Protein AF-A0A927HUA4-F1 (afdb_monomer_lite)

InterPro domains:
  IPR003208 Diol/glycerol dehydratase/dehydratase reactivating factor [PF02288] (3-90)
  IPR010254 B12-dependent dehydratases, beta subunit [G3DSA:3.40.50.10150] (1-94)
  IPR010254 B12-dependent dehydrat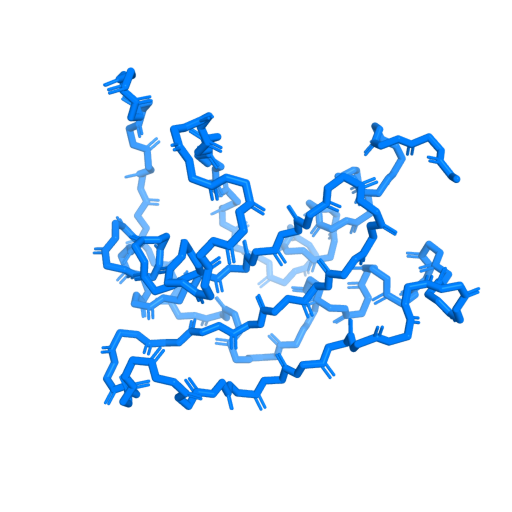ases, beta subunit [SSF52968] (2-89)

pLDDT: mean 74.44, std 15.05, range [30.53, 89.81]

Radius of gyration: 12.64 Å; chains: 1; bounding box: 28×30×28 Å

Organism: Klebsiella pneumoniae (NCBI:txid573)

Foldseek 3Di:
DPVVLLVVLLCVLQVVVPDDDDDEDDDPPLPDLQVQQVQLVLFQLQWGWDAHPLQWIFIDGNPDDRPDTPDTDRPRVPDDSVNSNVVSNDCSNPRTDDDGDYPDD

Structure (mmCIF, N/CA/C/O backbone):
data_AF-A0A927HUA4-F1
#
_entry.id   AF-A0A927HUA4-F1
#
loop_
_atom_site.group_PDB
_atom_site.id
_atom_site.type_symbol
_atom_site.label_atom_id
_atom_site.label_alt_id
_atom_site.label_comp_id
_atom_site.label_asym_id
_atom_site.label_entity_id
_atom_site.label_seq_id
_atom_site.pdbx_PDB_ins_code
_atom_site.Cartn_x
_atom_site.Cartn_y
_atom_site.Cartn_z
_atom_site.occupancy
_atom_site.B_iso_or_equiv
_atom_site.auth_seq_id
_atom_site.auth_comp_id
_atom_site.auth_asym_id
_atom_site.auth_atom_id
_atom_site.pdbx_PDB_model_num
ATOM 1 N N . MET A 1 1 ? 7.715 -4.968 -12.044 1.00 75.12 1 MET A N 1
ATOM 2 C CA . MET A 1 1 ? 6.305 -5.404 -11.925 1.00 75.12 1 MET A CA 1
ATOM 3 C C . MET A 1 1 ? 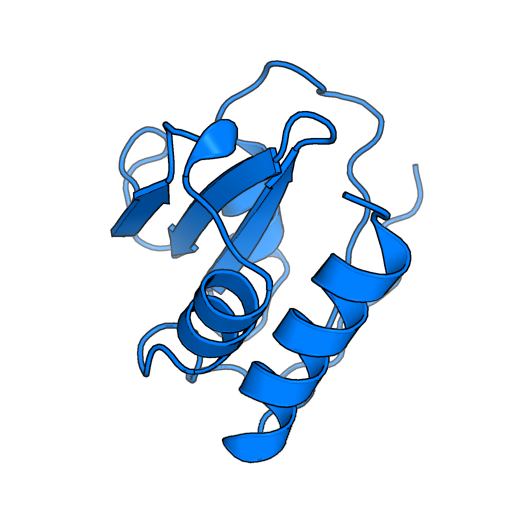5.399 -4.379 -12.594 1.00 75.12 1 MET A C 1
ATOM 5 O O . MET A 1 1 ? 5.723 -3.199 -12.511 1.00 75.12 1 MET A O 1
ATOM 9 N N . PRO A 1 2 ? 4.299 -4.780 -13.254 1.00 85.25 2 PRO A N 1
ATOM 10 C CA . PRO A 1 2 ? 3.348 -3.822 -13.815 1.00 85.25 2 PRO A CA 1
ATOM 11 C C . PRO A 1 2 ? 2.624 -3.061 -12.693 1.00 85.25 2 PRO A C 1
ATOM 13 O O . PRO A 1 2 ? 2.016 -3.675 -11.818 1.00 85.25 2 PRO A O 1
ATOM 16 N N . HIS A 1 3 ? 2.659 -1.723 -12.723 1.00 83.38 3 HIS A N 1
ATOM 17 C CA . HIS A 1 3 ? 2.071 -0.881 -11.667 1.00 83.38 3 HIS A CA 1
ATOM 18 C C . HIS A 1 3 ? 0.561 -1.106 -11.488 1.00 83.38 3 HIS A C 1
ATOM 20 O O . HIS A 1 3 ? 0.056 -1.035 -10.372 1.00 83.38 3 HIS A O 1
ATOM 26 N N . GLY A 1 4 ? -0.155 -1.435 -12.568 1.00 85.75 4 GLY A N 1
ATOM 27 C CA . GLY A 1 4 ? -1.586 -1.744 -12.501 1.00 85.75 4 GLY A CA 1
ATOM 28 C C . GLY A 1 4 ? -1.904 -2.974 -11.643 1.00 85.75 4 GLY A C 1
ATOM 29 O O . GLY A 1 4 ? -2.907 -2.973 -10.938 1.00 85.75 4 GLY A O 1
ATOM 30 N N . ALA A 1 5 ? -1.035 -3.993 -11.643 1.00 88.12 5 ALA A N 1
ATOM 31 C CA . ALA A 1 5 ? -1.223 -5.175 -10.800 1.00 88.12 5 ALA A CA 1
ATOM 32 C C . ALA A 1 5 ? -0.991 -4.851 -9.319 1.00 88.12 5 ALA A C 1
ATOM 34 O O . ALA A 1 5 ? -1.758 -5.291 -8.471 1.00 88.12 5 ALA A O 1
ATOM 35 N N . ILE A 1 6 ? 0.014 -4.021 -9.023 1.00 87.50 6 ILE A N 1
ATOM 36 C CA . ILE A 1 6 ? 0.312 -3.561 -7.659 1.00 87.50 6 ILE A CA 1
ATOM 37 C C . ILE A 1 6 ? -0.890 -2.817 -7.070 1.00 87.50 6 ILE A C 1
ATOM 39 O O . ILE A 1 6 ? -1.336 -3.129 -5.970 1.00 87.50 6 ILE A O 1
ATOM 43 N N . LEU A 1 7 ? -1.439 -1.856 -7.821 1.00 85.50 7 LEU A N 1
ATOM 44 C CA . LEU A 1 7 ? -2.608 -1.094 -7.382 1.00 85.50 7 LEU A CA 1
ATOM 45 C C . LEU A 1 7 ? -3.824 -1.998 -7.172 1.00 85.50 7 LEU A C 1
ATOM 47 O O . LEU A 1 7 ? -4.546 -1.815 -6.199 1.00 85.50 7 LEU A O 1
ATOM 51 N N . LYS A 1 8 ? -4.031 -2.985 -8.049 1.00 89.00 8 LYS A N 1
ATOM 52 C CA . LYS A 1 8 ? -5.146 -3.928 -7.937 1.00 89.00 8 LYS A CA 1
ATOM 53 C C . LYS A 1 8 ? -5.064 -4.776 -6.665 1.00 89.00 8 LYS A C 1
ATOM 55 O O . LYS A 1 8 ? -6.070 -4.899 -5.979 1.00 89.00 8 LYS A O 1
ATOM 60 N N . GLU A 1 9 ? -3.893 -5.319 -6.334 1.00 89.81 9 GLU A N 1
ATOM 61 C CA . GLU A 1 9 ? -3.717 -6.111 -5.106 1.00 89.81 9 GLU A CA 1
ATOM 62 C C . GLU A 1 9 ? -3.864 -5.265 -3.843 1.00 89.81 9 GLU A C 1
ATOM 64 O O . GLU A 1 9 ? -4.456 -5.709 -2.863 1.00 89.81 9 GLU A O 1
ATOM 69 N N . LEU A 1 10 ? -3.371 -4.027 -3.875 1.00 85.50 10 LEU A N 1
ATOM 70 C CA . LEU A 1 10 ? -3.482 -3.119 -2.741 1.00 85.50 10 LEU A CA 1
ATOM 71 C C . LEU A 1 10 ? -4.935 -2.685 -2.505 1.00 85.50 10 LEU A C 1
ATOM 73 O O . LEU A 1 10 ? -5.394 -2.682 -1.368 1.00 85.50 10 LEU A O 1
ATOM 77 N N . ILE A 1 11 ? -5.672 -2.383 -3.579 1.00 84.12 11 ILE A N 1
ATOM 78 C CA . ILE A 1 11 ? -7.113 -2.103 -3.533 1.00 84.12 11 ILE A CA 1
ATOM 79 C C . ILE A 1 11 ? -7.873 -3.318 -3.002 1.00 84.12 11 ILE A C 1
ATOM 81 O O . ILE A 1 11 ? -8.658 -3.169 -2.073 1.00 84.12 11 ILE A O 1
ATOM 85 N N . ALA A 1 12 ? -7.589 -4.514 -3.525 1.00 87.88 12 ALA A N 1
ATOM 86 C CA . ALA A 1 12 ? -8.225 -5.744 -3.066 1.00 87.88 12 ALA A CA 1
ATOM 87 C C . ALA A 1 12 ? -7.976 -5.992 -1.569 1.00 87.88 12 ALA A C 1
ATOM 89 O O . ALA A 1 12 ? -8.906 -6.341 -0.854 1.00 87.88 12 ALA A O 1
ATOM 90 N N . GLY A 1 13 ? -6.755 -5.756 -1.073 1.00 87.06 13 GLY A N 1
ATOM 91 C CA . GLY A 1 13 ? -6.443 -5.881 0.354 1.00 87.06 13 GLY A CA 1
ATOM 92 C C . GLY A 1 13 ? -7.223 -4.903 1.241 1.00 87.06 13 GLY A C 1
ATOM 93 O O . GLY A 1 13 ? -7.620 -5.271 2.339 1.00 87.06 13 GLY A O 1
ATOM 94 N N . VAL A 1 14 ? -7.486 -3.684 0.757 1.00 83.25 14 VAL A N 1
ATOM 95 C CA . VAL A 1 14 ? -8.288 -2.675 1.475 1.00 83.25 14 VAL A CA 1
ATOM 96 C C . VAL A 1 14 ? -9.788 -3.001 1.431 1.00 83.25 14 VAL A C 1
ATOM 98 O O . VAL A 1 14 ? -10.490 -2.830 2.428 1.00 83.25 14 VAL A O 1
ATOM 101 N N . GLU A 1 15 ? -10.286 -3.474 0.287 1.00 83.56 15 GLU A N 1
ATOM 102 C CA . GLU A 1 15 ? -11.694 -3.849 0.095 1.00 83.56 15 GLU A CA 1
ATOM 103 C C . GLU A 1 15 ? -12.075 -5.111 0.880 1.00 83.56 15 GLU A C 1
ATOM 105 O O . GLU A 1 15 ? -13.172 -5.169 1.433 1.00 83.56 15 GLU A O 1
ATOM 110 N N . GLU A 1 16 ? -11.167 -6.090 0.991 1.00 84.81 16 GLU A N 1
ATOM 111 C CA . GLU A 1 16 ? -11.359 -7.306 1.802 1.00 84.81 16 GLU A CA 1
ATOM 112 C C . GLU A 1 16 ? -11.624 -6.997 3.281 1.00 84.81 16 GLU A C 1
ATOM 114 O O . GLU A 1 16 ? -12.284 -7.767 3.972 1.00 84.81 16 GLU A O 1
ATOM 119 N N . GLU A 1 17 ? -11.164 -5.841 3.744 1.00 79.12 17 GLU A N 1
ATOM 120 C CA . GLU A 1 17 ? -11.273 -5.392 5.130 1.00 79.12 17 GLU A CA 1
ATOM 121 C C . GLU A 1 17 ? -12.468 -4.439 5.328 1.00 79.12 17 GLU A C 1
ATOM 123 O O . GLU A 1 17 ? -12.725 -3.951 6.427 1.00 79.12 17 GLU A O 1
ATOM 128 N N . GLY A 1 18 ? -13.241 -4.188 4.263 1.00 76.69 18 GLY A N 1
ATOM 129 C CA . GLY A 1 18 ? -14.478 -3.409 4.307 1.00 76.69 18 GLY A CA 1
ATOM 130 C C . GLY A 1 18 ? -14.290 -1.892 4.233 1.00 76.69 18 GLY A C 1
ATOM 131 O O . GLY A 1 18 ? -15.217 -1.145 4.560 1.00 76.69 18 GLY A O 1
ATOM 132 N N . PHE A 1 19 ? -13.120 -1.411 3.802 1.00 73.62 19 PHE A N 1
ATOM 133 C CA . PHE A 1 19 ? -12.839 0.020 3.659 1.00 73.62 19 PHE A CA 1
ATOM 134 C C . PHE A 1 19 ? -12.973 0.494 2.213 1.00 73.62 19 PHE A C 1
ATOM 136 O O . PHE A 1 19 ? -12.774 -0.254 1.261 1.00 73.62 19 PHE A O 1
ATOM 143 N N . THR A 1 20 ? -13.301 1.777 2.036 1.00 76.19 20 THR A N 1
ATOM 144 C CA . THR A 1 20 ? -13.340 2.404 0.709 1.00 76.19 20 THR A CA 1
ATOM 145 C C . THR A 1 20 ? -11.953 2.953 0.361 1.00 76.19 20 THR A C 1
ATOM 147 O O . THR A 1 20 ? -11.513 3.908 1.011 1.00 76.19 20 THR A O 1
ATOM 150 N N . PRO A 1 21 ? -11.256 2.401 -0.647 1.00 72.31 21 PRO A N 1
ATOM 151 C CA . PRO A 1 21 ? -9.955 2.907 -1.056 1.00 72.31 21 PRO A CA 1
ATOM 152 C C . PRO A 1 21 ? -10.093 4.284 -1.718 1.00 72.31 21 PRO A C 1
ATOM 154 O O . PRO A 1 21 ? -10.985 4.530 -2.530 1.00 72.31 21 PRO A O 1
ATOM 157 N N . GLY A 1 22 ? -9.177 5.191 -1.385 1.00 76.94 22 GLY A N 1
ATOM 158 C CA . GLY A 1 22 ? -9.012 6.482 -2.050 1.00 76.94 22 GLY A CA 1
ATOM 159 C C . GLY A 1 22 ? -7.589 6.617 -2.577 1.00 76.94 22 GLY A C 1
ATOM 160 O O . GLY A 1 22 ? -6.651 6.135 -1.947 1.00 76.94 22 GLY A O 1
ATOM 161 N N . TRP A 1 23 ? -7.411 7.277 -3.721 1.00 74.69 23 TRP A N 1
ATOM 162 C CA . TRP A 1 23 ? -6.089 7.498 -4.305 1.00 74.69 23 TRP A CA 1
ATOM 163 C C . TRP A 1 23 ? -5.858 8.962 -4.667 1.00 74.69 23 TRP A C 1
ATOM 165 O O . TRP A 1 23 ? -6.749 9.676 -5.131 1.00 74.69 23 TRP A O 1
ATOM 175 N N . CYS A 1 24 ? -4.613 9.392 -4.504 1.00 73.81 24 CYS A N 1
ATOM 176 C CA . CYS A 1 24 ? -4.107 10.674 -4.968 1.00 73.81 24 CYS A CA 1
ATOM 177 C C . CYS A 1 24 ? -2.739 10.454 -5.618 1.00 73.81 24 CYS A C 1
ATOM 179 O O . CYS A 1 24 ? -1.888 9.753 -5.071 1.00 73.81 24 CYS A O 1
ATOM 181 N N . ALA A 1 25 ? -2.527 11.046 -6.790 1.00 75.56 25 ALA A N 1
ATOM 182 C CA . ALA A 1 25 ? -1.229 11.034 -7.447 1.00 75.56 25 ALA A CA 1
ATOM 183 C C . ALA A 1 25 ? -0.477 12.322 -7.096 1.00 75.56 25 ALA A C 1
ATOM 185 O O . ALA A 1 25 ? -1.008 13.414 -7.287 1.00 75.56 25 ALA A O 1
ATOM 186 N N . PHE A 1 26 ? 0.757 12.194 -6.608 1.00 71.88 26 PHE A N 1
ATOM 187 C CA . PHE A 1 26 ? 1.653 13.326 -6.371 1.00 71.88 26 PHE A CA 1
ATOM 188 C C . PHE A 1 26 ? 2.703 13.383 -7.481 1.00 71.88 26 PHE A C 1
ATOM 190 O O . PHE A 1 26 ? 3.634 12.582 -7.501 1.00 71.88 26 PHE A O 1
ATOM 197 N N . CYS A 1 27 ? 2.564 14.330 -8.409 1.00 67.25 27 CYS A N 1
ATOM 198 C CA . CYS A 1 27 ? 3.487 14.469 -9.543 1.00 67.25 27 CYS A CA 1
ATOM 199 C C . CYS A 1 27 ? 4.663 15.421 -9.257 1.00 67.25 27 CYS A C 1
ATOM 201 O O . CYS A 1 27 ? 5.720 15.288 -9.865 1.00 67.25 27 CYS A O 1
ATOM 203 N N . ALA A 1 28 ? 4.513 16.355 -8.313 1.00 62.41 28 ALA A N 1
ATOM 204 C CA . ALA A 1 28 ? 5.461 17.455 -8.123 1.00 62.41 28 ALA A CA 1
ATOM 205 C C . ALA A 1 28 ? 6.718 17.114 -7.293 1.00 62.41 28 ALA A C 1
ATOM 207 O O . ALA A 1 28 ? 7.665 17.897 -7.277 1.00 62.41 28 ALA A O 1
ATOM 208 N N . ARG A 1 29 ? 6.753 15.983 -6.568 1.00 61.44 29 ARG A N 1
ATOM 209 C CA . ARG A 1 29 ? 7.836 15.675 -5.607 1.00 61.44 29 ARG A CA 1
ATOM 210 C C . ARG A 1 29 ? 8.291 14.209 -5.648 1.00 61.44 29 ARG A C 1
ATOM 212 O O . ARG A 1 29 ? 8.015 13.471 -4.706 1.00 61.44 29 ARG A O 1
ATOM 219 N N . PRO A 1 30 ? 9.030 13.778 -6.685 1.00 56.41 30 PRO A N 1
ATOM 220 C CA . PRO A 1 30 ? 9.440 12.378 -6.833 1.00 56.41 30 PRO A CA 1
ATOM 221 C C . PRO A 1 30 ? 10.399 11.879 -5.735 1.00 56.41 30 PRO A C 1
ATOM 223 O O . PRO A 1 30 ? 10.458 10.679 -5.479 1.00 56.41 30 PRO A O 1
ATOM 226 N N . THR A 1 31 ? 11.147 12.774 -5.080 1.00 60.19 31 THR A N 1
ATOM 227 C CA . THR A 1 31 ? 12.230 12.428 -4.137 1.00 60.19 31 THR A CA 1
ATOM 228 C C . THR A 1 31 ? 11.997 12.884 -2.697 1.00 60.19 31 THR A C 1
ATOM 230 O O . THR A 1 31 ? 12.803 12.573 -1.824 1.00 60.19 31 THR A O 1
ATOM 233 N N . SER A 1 32 ? 10.918 13.619 -2.416 1.00 66.19 32 SER A N 1
ATOM 234 C CA . SER A 1 32 ? 10.604 14.005 -1.036 1.00 66.19 32 SER A CA 1
ATOM 235 C C . SER A 1 32 ? 10.157 12.766 -0.246 1.00 66.19 32 SER A C 1
ATOM 237 O O . SER A 1 32 ? 9.515 11.906 -0.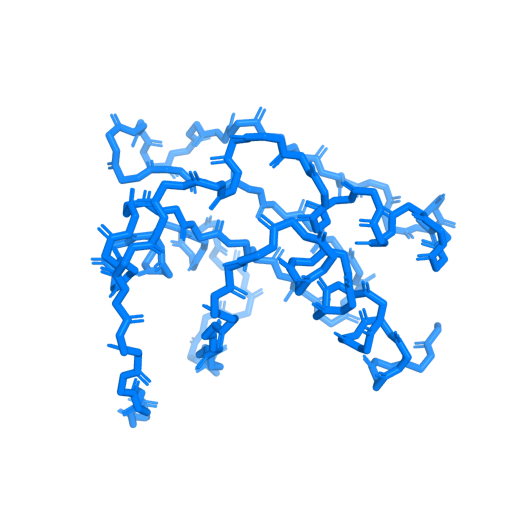832 1.00 66.19 32 SER A O 1
ATOM 239 N N . PRO A 1 33 ? 10.433 12.637 1.060 1.00 68.38 33 PRO A N 1
ATOM 240 C CA . PRO A 1 33 ? 9.848 11.581 1.893 1.00 68.38 33 PRO A CA 1
ATOM 241 C C . PRO A 1 33 ? 8.438 11.928 2.413 1.00 68.38 33 PRO A C 1
ATOM 243 O O . PRO A 1 33 ? 7.831 11.128 3.113 1.00 68.38 33 PRO A O 1
ATOM 246 N N . LEU A 1 34 ? 7.909 13.118 2.096 1.00 74.69 34 LEU A N 1
ATOM 247 C CA . LEU A 1 34 ? 6.729 13.689 2.767 1.00 74.69 34 LEU A CA 1
ATOM 248 C C . LEU A 1 34 ? 5.378 13.373 2.104 1.00 74.69 34 LEU A C 1
ATOM 250 O O . LEU A 1 34 ? 4.336 13.554 2.723 1.00 74.69 34 LEU A O 1
ATOM 254 N N . TRP A 1 35 ? 5.371 12.870 0.875 1.00 77.31 35 TRP A N 1
ATOM 255 C CA . TRP A 1 35 ? 4.147 12.541 0.132 1.00 77.31 35 TRP A CA 1
ATOM 256 C C . TRP A 1 35 ? 3.222 11.514 0.823 1.00 77.31 35 TRP A C 1
ATOM 258 O O . TRP A 1 35 ? 2.007 11.665 0.686 1.00 77.31 35 TRP A O 1
ATOM 268 N N . PRO A 1 36 ? 3.694 10.525 1.620 1.00 79.00 36 PRO A N 1
ATOM 269 C CA . PRO A 1 36 ? 2.788 9.652 2.363 1.00 79.00 36 PRO A CA 1
ATOM 270 C C . PRO A 1 36 ? 2.090 10.417 3.496 1.00 79.00 36 PRO A C 1
ATOM 272 O O . PRO A 1 36 ? 0.930 10.150 3.801 1.00 79.00 36 PRO A O 1
ATOM 275 N N . ARG A 1 37 ? 2.761 11.419 4.084 1.00 83.38 37 ARG A N 1
ATOM 276 C CA . ARG A 1 37 ? 2.169 12.310 5.088 1.00 83.38 37 ARG A CA 1
ATOM 277 C C . ARG A 1 37 ? 1.108 13.219 4.485 1.00 83.38 37 ARG A C 1
ATOM 279 O O . ARG A 1 37 ? 0.063 13.419 5.095 1.00 83.38 37 ARG A O 1
ATOM 286 N N . ASP A 1 38 ? 1.349 13.750 3.290 1.00 81.31 38 ASP A N 1
ATOM 287 C CA . ASP A 1 38 ? 0.341 14.542 2.580 1.00 81.31 38 ASP A CA 1
ATOM 288 C C . ASP A 1 38 ? -0.902 13.695 2.276 1.00 81.31 38 ASP A C 1
ATOM 290 O O . ASP A 1 38 ? -2.024 14.134 2.529 1.00 81.31 38 ASP A O 1
ATOM 294 N N . ALA A 1 39 ? -0.710 12.450 1.823 1.00 79.69 39 ALA A N 1
ATOM 295 C CA . ALA A 1 39 ? -1.799 11.489 1.648 1.00 79.69 39 ALA A CA 1
ATOM 296 C C . ALA A 1 39 ? -2.547 11.225 2.969 1.00 79.69 39 ALA A C 1
ATOM 298 O O . ALA A 1 39 ? -3.777 11.220 2.991 1.00 79.69 39 ALA A O 1
ATOM 299 N N . ALA A 1 40 ? -1.825 11.077 4.084 1.00 81.94 40 ALA A N 1
ATOM 300 C CA . ALA A 1 40 ? -2.407 10.889 5.412 1.00 81.94 40 ALA A CA 1
ATOM 301 C C . ALA A 1 40 ? -3.205 12.113 5.895 1.00 81.94 40 ALA A C 1
ATOM 303 O O . ALA A 1 40 ? -4.248 11.972 6.530 1.00 81.94 40 ALA A O 1
ATOM 304 N N . ASN A 1 41 ? -2.758 13.327 5.569 1.00 82.31 41 ASN A N 1
ATOM 305 C CA . ASN A 1 41 ? -3.481 14.559 5.883 1.00 82.31 41 ASN A CA 1
ATOM 306 C C . ASN A 1 41 ? -4.789 14.674 5.093 1.00 82.31 41 ASN A C 1
ATOM 308 O O . ASN A 1 41 ? -5.799 15.096 5.651 1.00 82.31 41 ASN A O 1
ATOM 312 N N . LEU A 1 42 ? -4.777 14.269 3.823 1.00 79.25 42 LEU A N 1
ATOM 313 C CA . LEU A 1 42 ? -5.956 14.280 2.955 1.00 79.25 42 LEU A CA 1
ATOM 314 C C . LEU A 1 42 ? -6.942 13.155 3.285 1.00 79.25 42 LEU A C 1
ATOM 316 O O . LEU A 1 42 ? -8.145 13.293 3.062 1.00 79.25 42 LEU A O 1
ATOM 320 N N . SER A 1 43 ? -6.440 12.043 3.811 1.00 76.69 43 SER A N 1
ATOM 321 C CA . SER A 1 43 ? -7.257 10.907 4.206 1.00 76.69 43 SER A CA 1
ATOM 322 C C . SER A 1 43 ? -8.028 11.187 5.495 1.00 76.69 43 SER A C 1
ATOM 324 O O . SER A 1 43 ? -7.468 11.644 6.491 1.00 76.69 43 SER A O 1
ATOM 326 N N . GLY A 1 44 ? -9.317 10.859 5.517 1.00 72.44 44 GLY A N 1
ATOM 327 C CA . GLY A 1 44 ? -10.173 10.947 6.700 1.00 72.44 44 GLY A CA 1
ATOM 328 C C . GLY A 1 44 ? -9.797 9.966 7.808 1.00 72.44 44 GLY A C 1
ATOM 329 O O . GLY A 1 44 ? -10.142 10.231 8.955 1.00 72.44 44 GLY A O 1
ATOM 330 N N . SER A 1 45 ? -9.040 8.895 7.513 1.00 73.38 45 SER A N 1
ATOM 331 C CA . SER A 1 45 ? -8.405 8.071 8.563 1.00 73.38 45 SER A CA 1
ATOM 332 C C . SER A 1 45 ? -7.240 8.744 9.250 1.00 73.38 45 SER A C 1
ATOM 334 O O . SER A 1 45 ? -6.803 8.270 10.296 1.00 73.38 45 SER A O 1
ATOM 336 N N . GLY A 1 46 ? -6.661 9.762 8.620 1.00 78.50 46 GLY A N 1
ATOM 337 C CA . GLY A 1 46 ? -5.328 10.200 8.975 1.00 78.50 46 GLY A CA 1
ATOM 338 C C . GLY A 1 46 ? -4.235 9.241 8.502 1.00 78.50 46 GLY A C 1
ATOM 339 O O . GLY A 1 46 ? -3.165 9.286 9.089 1.00 78.50 46 GLY A O 1
ATOM 340 N N . ILE A 1 47 ? -4.463 8.361 7.512 1.00 80.88 47 ILE A N 1
ATOM 341 C CA . ILE A 1 47 ? -3.467 7.368 7.059 1.00 80.88 47 ILE A CA 1
ATOM 342 C C . ILE A 1 47 ? -3.263 7.428 5.557 1.00 80.88 47 ILE A C 1
ATOM 344 O O . ILE A 1 47 ? -4.225 7.481 4.791 1.00 80.88 47 ILE A O 1
ATOM 348 N N . GLY A 1 48 ? -1.993 7.428 5.162 1.00 84.38 48 GLY A N 1
ATOM 349 C CA . GLY A 1 48 ? -1.542 7.523 3.786 1.00 84.38 48 GLY A CA 1
ATOM 350 C C . GLY A 1 48 ? -0.573 6.398 3.463 1.00 84.38 48 GLY A C 1
ATOM 351 O O . GLY A 1 48 ? 0.459 6.246 4.119 1.00 84.38 48 GLY A O 1
ATOM 352 N N . ILE A 1 49 ? -0.905 5.625 2.432 1.00 85.00 49 ILE A N 1
ATOM 353 C CA . ILE A 1 49 ? 0.013 4.661 1.834 1.00 85.00 49 ILE A CA 1
ATOM 354 C C . ILE A 1 49 ? 0.631 5.323 0.619 1.00 85.00 49 ILE A C 1
ATOM 356 O O . ILE A 1 49 ? -0.056 5.769 -0.300 1.00 85.00 49 ILE A O 1
ATOM 360 N N . GLY A 1 50 ? 1.947 5.379 0.629 1.00 86.50 50 GLY A N 1
ATOM 361 C CA . GLY A 1 50 ? 2.723 5.881 -0.464 1.00 86.50 50 GLY A CA 1
ATOM 362 C C . GLY A 1 50 ? 3.426 4.763 -1.228 1.00 86.50 50 GLY A C 1
ATOM 363 O O . GLY A 1 50 ? 4.195 4.028 -0.626 1.00 86.50 50 GLY A O 1
ATOM 364 N N . ILE A 1 51 ? 3.279 4.713 -2.558 1.00 85.62 51 ILE A N 1
ATOM 365 C CA . ILE A 1 51 ? 4.113 3.925 -3.477 1.00 85.62 51 ILE A CA 1
ATOM 366 C C . ILE A 1 51 ? 4.907 4.833 -4.439 1.00 85.62 51 ILE A C 1
ATOM 368 O O . ILE A 1 51 ? 4.336 5.698 -5.103 1.00 85.62 51 ILE A O 1
ATOM 372 N N . GLN A 1 52 ? 6.220 4.615 -4.552 1.00 85.19 52 GLN A N 1
ATOM 373 C CA . GLN A 1 52 ? 7.056 5.210 -5.602 1.00 85.19 52 GLN A CA 1
ATOM 374 C C . GLN A 1 52 ? 7.084 4.323 -6.851 1.00 85.19 52 GLN A C 1
ATOM 376 O O . GLN A 1 52 ? 6.990 3.104 -6.752 1.00 85.19 52 GLN A O 1
ATOM 381 N N . SER A 1 53 ? 7.354 4.899 -8.028 1.00 81.06 53 SER A N 1
ATOM 382 C CA . SER A 1 53 ? 7.497 4.138 -9.285 1.00 81.06 53 SER A CA 1
ATOM 383 C C . SER A 1 53 ? 8.581 3.054 -9.239 1.00 81.06 53 SER A C 1
ATOM 385 O O . SER A 1 53 ? 8.528 2.096 -9.998 1.00 81.06 53 SER A O 1
ATOM 387 N N . LYS A 1 54 ? 9.577 3.191 -8.355 1.00 80.62 54 LYS A N 1
ATOM 388 C CA . LYS A 1 54 ? 10.610 2.165 -8.137 1.00 80.62 54 LYS A CA 1
ATOM 389 C C . LYS A 1 54 ? 10.140 0.997 -7.258 1.00 80.62 54 LYS A C 1
ATOM 391 O O . LYS A 1 54 ? 10.875 0.028 -7.136 1.00 80.62 54 LYS A O 1
ATOM 396 N N . GLY A 1 55 ? 8.949 1.084 -6.663 1.00 80.06 55 GLY A N 1
ATOM 397 C CA . GLY A 1 55 ? 8.335 0.073 -5.796 1.00 80.06 55 GLY A CA 1
ATOM 398 C C . GLY A 1 55 ? 8.477 0.346 -4.295 1.00 80.06 55 GLY A C 1
ATOM 399 O O . GLY A 1 55 ? 7.794 -0.297 -3.500 1.00 80.06 55 GLY A O 1
ATOM 400 N N . THR A 1 56 ? 9.303 1.320 -3.893 1.00 85.25 56 THR A N 1
ATOM 401 C CA . THR A 1 56 ? 9.441 1.729 -2.487 1.00 85.25 56 THR A CA 1
ATOM 402 C C . THR A 1 56 ? 8.085 2.131 -1.931 1.00 85.25 56 THR A C 1
ATOM 404 O O . THR A 1 56 ? 7.416 2.998 -2.502 1.00 85.25 56 THR A O 1
ATOM 407 N N . THR A 1 57 ? 7.693 1.507 -0.824 1.00 86.31 57 THR A N 1
ATOM 408 C CA . THR A 1 57 ? 6.375 1.718 -0.220 1.00 86.31 57 THR A CA 1
ATOM 409 C C . THR A 1 57 ? 6.528 2.208 1.211 1.00 86.31 57 THR A C 1
ATOM 411 O O . THR A 1 57 ? 7.361 1.701 1.959 1.00 86.31 57 THR A O 1
ATOM 414 N N . VAL A 1 58 ? 5.755 3.220 1.589 1.00 86.31 58 VAL A N 1
ATOM 415 C CA . VAL A 1 58 ? 5.816 3.864 2.905 1.00 86.31 58 VAL A CA 1
ATOM 416 C C . VAL A 1 58 ? 4.406 4.031 3.439 1.00 86.31 58 VAL A C 1
ATOM 418 O O . VAL A 1 58 ? 3.540 4.544 2.736 1.00 86.31 58 VAL A O 1
ATOM 421 N N . ILE A 1 59 ? 4.182 3.650 4.691 1.00 86.69 59 ILE A N 1
ATOM 422 C CA . ILE A 1 59 ? 2.918 3.887 5.389 1.00 86.69 59 ILE A CA 1
ATOM 423 C C . ILE A 1 59 ? 3.135 4.993 6.420 1.00 86.69 59 ILE A C 1
ATOM 425 O O . ILE A 1 59 ? 4.029 4.911 7.267 1.00 86.69 59 ILE A O 1
ATOM 429 N N . HIS A 1 60 ? 2.310 6.036 6.353 1.00 85.50 60 HIS A N 1
ATOM 430 C CA . HIS A 1 60 ? 2.369 7.193 7.245 1.00 85.50 60 HIS A CA 1
ATOM 431 C C . HIS A 1 60 ? 1.005 7.475 7.872 1.00 85.50 60 HIS A C 1
ATOM 433 O O . HIS A 1 60 ? -0.036 7.167 7.292 1.00 85.50 60 HIS A O 1
ATOM 439 N N . GLN A 1 61 ? 1.021 8.073 9.060 1.00 84.38 61 GLN A N 1
ATOM 440 C CA . GLN A 1 61 ? -0.165 8.544 9.763 1.00 84.38 61 GLN A CA 1
ATOM 441 C C . GLN A 1 61 ? 0.026 10.007 10.156 1.00 84.38 61 GLN A C 1
ATOM 443 O O . GLN A 1 61 ? 1.093 10.400 10.616 1.00 84.38 61 GLN A O 1
ATOM 448 N N . ARG A 1 62 ? -1.042 10.795 10.037 1.00 81.62 62 ARG A N 1
ATOM 449 C CA . ARG A 1 62 ? -1.110 12.238 10.298 1.00 81.62 62 ARG A CA 1
ATOM 450 C C . ARG A 1 62 ? -0.393 12.670 11.581 1.00 81.62 62 ARG A C 1
ATOM 452 O O . ARG A 1 62 ? 0.308 13.682 11.566 1.00 81.62 62 ARG A O 1
ATOM 459 N N . ASP A 1 63 ? -0.558 11.895 12.651 1.00 80.75 63 ASP A N 1
ATOM 460 C CA . ASP A 1 63 ? -0.056 12.211 13.994 1.00 80.75 63 ASP A CA 1
ATOM 461 C C .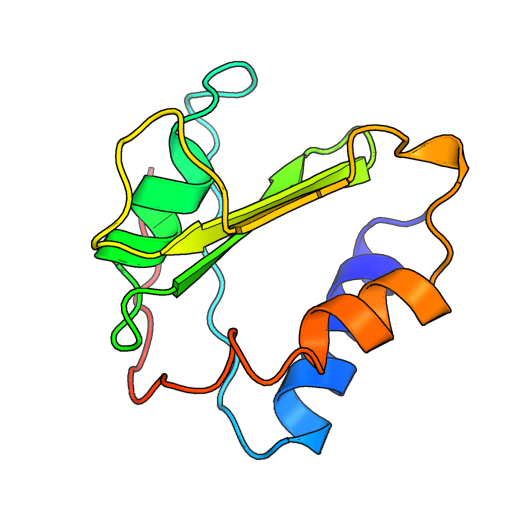 ASP A 1 63 ? 1.438 11.897 14.184 1.00 80.75 63 ASP A C 1
ATOM 463 O O . ASP A 1 63 ? 2.029 12.280 15.193 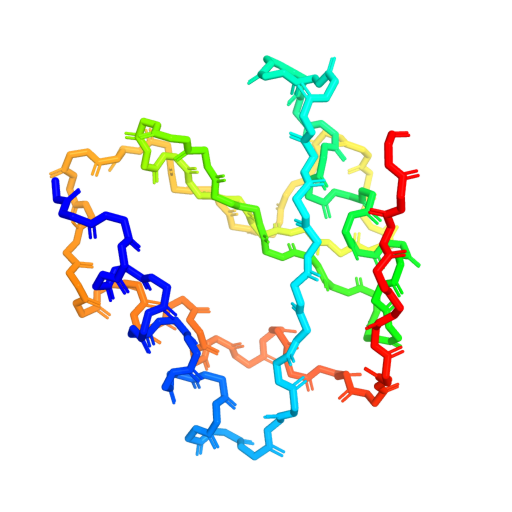1.00 80.75 63 ASP A O 1
ATOM 467 N N . LEU A 1 64 ? 2.073 11.209 13.228 1.00 79.81 64 LEU A N 1
ATOM 468 C CA . LEU A 1 64 ? 3.502 10.914 13.278 1.00 79.81 64 LEU A CA 1
ATOM 469 C C . LEU A 1 64 ? 4.338 12.111 12.812 1.00 79.81 64 LEU A C 1
ATOM 471 O O . LEU A 1 64 ? 3.942 12.915 11.958 1.00 79.81 64 LEU A O 1
ATOM 475 N N . LEU A 1 65 ? 5.559 12.189 13.350 1.00 82.75 65 LEU A N 1
ATOM 476 C CA . LEU A 1 65 ? 6.565 13.144 12.894 1.00 82.75 65 LEU A CA 1
ATOM 477 C C . LEU A 1 65 ? 6.807 12.994 11.377 1.00 82.75 65 LEU A C 1
ATOM 479 O O . LEU A 1 65 ? 6.735 11.884 10.849 1.00 82.75 65 LEU A O 1
ATOM 483 N N . PRO A 1 66 ? 7.134 14.085 10.660 1.00 73.31 66 PRO A N 1
ATOM 484 C CA . PRO A 1 66 ? 7.243 14.077 9.198 1.00 73.31 66 PRO A CA 1
ATOM 485 C C . PRO A 1 66 ? 8.222 13.057 8.608 1.00 73.31 66 PRO A C 1
ATOM 487 O O . PRO A 1 66 ? 8.009 12.600 7.493 1.00 73.31 66 PRO A O 1
ATOM 490 N N . LEU A 1 67 ? 9.282 12.716 9.341 1.00 75.75 67 LEU A N 1
ATOM 491 C CA . LEU A 1 67 ? 10.285 11.728 8.929 1.00 75.75 67 LEU A CA 1
ATOM 492 C C . LEU A 1 67 ? 10.098 10.369 9.613 1.00 75.75 67 LEU A C 1
ATOM 494 O O . LEU A 1 67 ? 10.876 9.454 9.372 1.00 75.75 67 LEU A O 1
ATOM 498 N N . SER A 1 68 ? 9.091 10.245 10.478 1.00 77.88 68 SER A N 1
ATOM 499 C CA . SER A 1 68 ? 8.725 8.979 11.096 1.00 77.88 68 SER A CA 1
ATOM 500 C C . SER A 1 68 ? 7.670 8.295 10.239 1.00 77.88 68 SER A C 1
ATOM 502 O O . SER A 1 68 ? 6.713 8.927 9.796 1.00 77.88 68 SER A O 1
ATOM 504 N N . ASN A 1 69 ? 7.842 7.003 10.007 1.00 78.12 69 ASN A N 1
ATOM 505 C CA . ASN A 1 69 ? 6.910 6.162 9.269 1.00 78.12 69 ASN A CA 1
ATOM 506 C C . ASN A 1 69 ? 6.422 5.039 10.178 1.00 78.12 69 ASN A C 1
ATOM 508 O O . ASN A 1 69 ? 7.149 4.584 11.058 1.00 78.12 69 ASN A O 1
ATOM 512 N N . LEU A 1 70 ? 5.212 4.550 9.925 1.00 75.56 70 LEU A N 1
ATOM 513 C CA . LEU A 1 70 ? 4.742 3.336 10.584 1.00 75.56 70 LEU A CA 1
ATOM 514 C C . LEU A 1 70 ? 5.492 2.124 10.055 1.00 75.56 70 LEU A C 1
ATOM 516 O O . LEU A 1 70 ? 6.062 1.358 10.822 1.00 75.56 70 LEU A O 1
ATOM 520 N N . GLU A 1 71 ? 5.518 1.993 8.734 1.00 81.31 71 GLU A N 1
ATOM 521 C CA . GLU A 1 71 ? 6.164 0.889 8.040 1.00 81.31 71 GLU A CA 1
ATOM 522 C C . GLU A 1 71 ? 6.859 1.438 6.796 1.00 81.31 71 GLU A C 1
ATOM 524 O O . GLU A 1 71 ? 6.306 2.270 6.067 1.00 81.31 71 GLU A O 1
ATOM 529 N N . LEU A 1 72 ? 8.100 1.002 6.586 1.00 83.38 72 LEU A N 1
ATOM 530 C CA . LEU A 1 72 ? 8.928 1.386 5.453 1.00 83.38 72 LEU A CA 1
ATOM 531 C C . LEU A 1 72 ? 9.409 0.126 4.746 1.00 83.38 72 LEU A C 1
ATOM 533 O O . LEU A 1 72 ? 10.218 -0.633 5.274 1.00 83.38 72 LEU A O 1
ATOM 537 N N . PHE A 1 73 ? 8.959 -0.039 3.511 1.00 83.75 73 PHE A N 1
ATOM 538 C CA . PHE A 1 73 ? 9.410 -1.082 2.607 1.00 83.75 73 PHE A CA 1
ATOM 539 C C . PHE A 1 73 ? 10.453 -0.485 1.662 1.00 83.75 73 PHE A C 1
ATOM 541 O O . PHE A 1 73 ? 10.152 -0.061 0.542 1.00 83.75 73 PHE A O 1
ATOM 548 N N . SER A 1 74 ? 11.691 -0.399 2.154 1.00 79.25 74 SER A N 1
ATOM 549 C CA . SER A 1 74 ? 12.834 0.174 1.428 1.00 79.25 74 SER A CA 1
ATOM 550 C C . SER A 1 74 ? 13.366 -0.747 0.325 1.00 79.25 74 SER A C 1
ATOM 552 O O . SER A 1 74 ? 13.940 -0.277 -0.657 1.00 79.25 74 SER A O 1
ATOM 554 N N . GLN A 1 75 ? 13.148 -2.057 0.453 1.00 83.06 75 GLN A N 1
ATOM 555 C CA . GLN A 1 75 ? 13.612 -3.064 -0.498 1.00 83.06 75 GLN A CA 1
ATOM 556 C C . GLN A 1 75 ? 12.520 -3.413 -1.510 1.00 83.06 75 GLN A C 1
ATOM 558 O O . GLN A 1 75 ? 11.930 -4.489 -1.473 1.00 83.06 75 GLN A O 1
ATOM 563 N N . ALA A 1 76 ? 12.296 -2.508 -2.463 1.00 77.44 76 ALA A N 1
ATOM 564 C CA . ALA A 1 76 ? 11.364 -2.727 -3.567 1.00 77.44 76 ALA A CA 1
ATOM 565 C C . ALA A 1 76 ? 11.539 -4.065 -4.328 1.00 77.44 76 ALA A C 1
ATOM 567 O O . ALA A 1 76 ? 10.524 -4.659 -4.684 1.00 77.44 76 ALA A O 1
ATOM 568 N N . PRO A 1 77 ? 12.765 -4.590 -4.563 1.00 78.50 77 PRO A N 1
ATOM 569 C CA . PRO A 1 77 ? 12.943 -5.849 -5.293 1.00 78.50 77 PRO A CA 1
ATOM 570 C C . PRO A 1 77 ? 12.420 -7.092 -4.564 1.00 78.50 77 PRO A C 1
ATOM 572 O O . PRO A 1 77 ? 12.220 -8.119 -5.203 1.00 78.50 77 PRO A O 1
ATOM 575 N N . LEU A 1 78 ? 12.226 -7.016 -3.243 1.00 82.94 78 LEU A N 1
ATOM 576 C CA . LEU A 1 78 ? 11.724 -8.126 -2.428 1.00 82.94 78 LEU A CA 1
ATOM 577 C C . LEU A 1 78 ? 10.197 -8.116 -2.296 1.00 82.94 78 LEU A C 1
ATOM 579 O O . LEU A 1 78 ? 9.626 -9.058 -1.754 1.00 82.94 78 LEU A O 1
ATOM 583 N N . LEU A 1 79 ? 9.533 -7.062 -2.777 1.00 83.62 79 LEU A N 1
ATOM 584 C CA . LEU A 1 79 ? 8.084 -6.941 -2.693 1.00 83.62 79 LEU A CA 1
ATOM 585 C C . LEU A 1 79 ? 7.421 -7.798 -3.768 1.00 83.62 79 LEU A C 1
ATOM 587 O O . LEU A 1 79 ? 7.643 -7.612 -4.967 1.00 83.62 79 LEU A O 1
ATOM 591 N N . THR A 1 80 ? 6.577 -8.727 -3.329 1.00 88.31 80 THR A N 1
ATOM 592 C CA . THR A 1 80 ? 5.724 -9.520 -4.212 1.00 88.31 80 THR A CA 1
ATOM 593 C C . THR A 1 80 ? 4.316 -8.923 -4.268 1.00 88.31 80 THR A C 1
ATOM 595 O O . THR A 1 80 ? 3.947 -8.056 -3.474 1.00 88.31 80 THR A O 1
ATOM 598 N N . LEU A 1 81 ? 3.500 -9.388 -5.217 1.00 86.88 81 LEU A N 1
ATOM 599 C CA . LEU A 1 81 ? 2.090 -8.991 -5.317 1.00 86.88 81 LEU A CA 1
ATOM 600 C C . LEU A 1 81 ? 1.316 -9.342 -4.040 1.00 86.88 81 LEU A C 1
ATOM 602 O O . LEU A 1 81 ? 0.499 -8.556 -3.570 1.00 86.88 81 LEU A O 1
ATOM 606 N N . GLU A 1 82 ? 1.648 -10.481 -3.436 1.00 86.31 82 GLU A N 1
ATOM 607 C CA . GLU A 1 82 ? 1.095 -10.895 -2.153 1.00 86.31 82 GLU A CA 1
ATOM 608 C C . GLU A 1 82 ? 1.489 -9.926 -1.034 1.00 86.31 82 GLU A C 1
ATOM 610 O O . GLU A 1 82 ? 0.633 -9.532 -0.245 1.00 86.31 82 GLU A O 1
ATOM 615 N N . THR A 1 83 ? 2.741 -9.451 -1.007 1.00 87.06 83 THR A N 1
ATOM 616 C CA . THR A 1 83 ? 3.168 -8.427 -0.044 1.00 87.06 83 THR A CA 1
ATOM 617 C C . THR A 1 83 ? 2.353 -7.143 -0.192 1.00 87.06 83 THR A C 1
ATOM 619 O O . THR A 1 83 ? 1.918 -6.590 0.811 1.00 87.06 83 THR A O 1
ATOM 622 N N . TYR A 1 84 ? 2.073 -6.688 -1.418 1.00 87.06 84 TYR A N 1
ATOM 623 C CA . TYR A 1 84 ? 1.218 -5.514 -1.644 1.00 87.06 84 TYR A CA 1
ATOM 624 C C . TYR A 1 84 ? -0.224 -5.713 -1.171 1.00 87.06 84 TYR A C 1
ATOM 626 O O . TYR A 1 84 ? -0.826 -4.775 -0.646 1.00 87.06 84 TYR A O 1
ATOM 634 N N . ARG A 1 85 ? -0.762 -6.931 -1.291 1.00 86.94 85 ARG A N 1
ATOM 635 C CA . ARG A 1 85 ? -2.070 -7.274 -0.726 1.00 86.94 85 ARG A CA 1
ATOM 636 C C . ARG A 1 85 ? -2.050 -7.232 0.800 1.00 86.94 85 ARG A C 1
ATOM 638 O O . ARG A 1 85 ? -2.950 -6.657 1.401 1.00 86.94 85 ARG A O 1
ATOM 645 N N . GLN A 1 86 ? -1.005 -7.783 1.424 1.00 85.06 86 GLN A N 1
ATOM 646 C CA . GLN A 1 86 ? -0.824 -7.734 2.880 1.00 85.06 86 GLN A CA 1
ATOM 647 C C . GLN A 1 86 ? -0.663 -6.295 3.388 1.00 85.06 86 GLN A C 1
ATOM 649 O O . GLN A 1 86 ? -1.259 -5.941 4.397 1.00 85.06 86 GLN A O 1
ATOM 654 N N . ILE A 1 87 ? 0.047 -5.437 2.645 1.00 84.19 87 ILE A N 1
ATOM 655 C CA . ILE A 1 87 ? 0.156 -3.997 2.936 1.00 84.19 87 ILE A CA 1
ATOM 656 C C . ILE A 1 87 ? -1.228 -3.326 2.955 1.00 84.19 87 ILE A C 1
ATOM 658 O O . ILE A 1 87 ? -1.478 -2.464 3.797 1.00 84.19 87 ILE A O 1
ATOM 662 N N . GLY A 1 88 ? -2.137 -3.728 2.059 1.00 79.12 88 GLY A N 1
ATOM 663 C CA . GLY A 1 88 ? -3.532 -3.273 2.066 1.00 79.12 88 GLY A CA 1
ATOM 664 C C . GLY A 1 88 ? -4.343 -3.780 3.267 1.00 79.12 88 GLY A C 1
ATOM 665 O O . GLY A 1 88 ? -5.208 -3.055 3.756 1.00 79.12 88 GLY A O 1
ATOM 666 N N . LYS A 1 89 ? -4.026 -4.981 3.773 1.00 77.88 89 LYS A N 1
ATOM 667 C CA . LYS A 1 89 ? -4.692 -5.638 4.913 1.00 77.88 89 LYS A CA 1
ATOM 668 C C . LYS A 1 89 ? -4.201 -5.215 6.289 1.00 77.88 89 LYS A C 1
ATOM 670 O O . LYS A 1 89 ? -4.780 -5.617 7.294 1.00 77.88 89 LYS A O 1
ATOM 675 N N . THR A 1 90 ? -3.114 -4.458 6.398 1.00 64.62 90 THR A N 1
ATOM 676 C CA . THR A 1 90 ? -2.595 -4.106 7.721 1.00 64.62 90 THR A CA 1
ATOM 677 C C . THR A 1 90 ? -3.662 -3.304 8.497 1.00 64.62 90 THR A C 1
ATOM 679 O O . THR A 1 90 ? -4.076 -2.243 8.017 1.00 64.62 90 THR A O 1
ATOM 682 N N . PRO A 1 91 ? -4.067 -3.714 9.726 1.00 47.53 91 PRO A N 1
ATOM 683 C CA . PRO A 1 91 ? -5.164 -3.106 10.511 1.00 47.53 91 PRO A CA 1
ATOM 684 C C . PRO A 1 91 ? -4.935 -1.636 10.868 1.00 47.53 91 PRO A C 1
ATOM 686 O O . PRO A 1 91 ? -5.788 -0.953 11.429 1.00 47.53 91 PRO A O 1
ATOM 689 N N . ARG A 1 92 ? -3.747 -1.129 10.550 1.00 49.0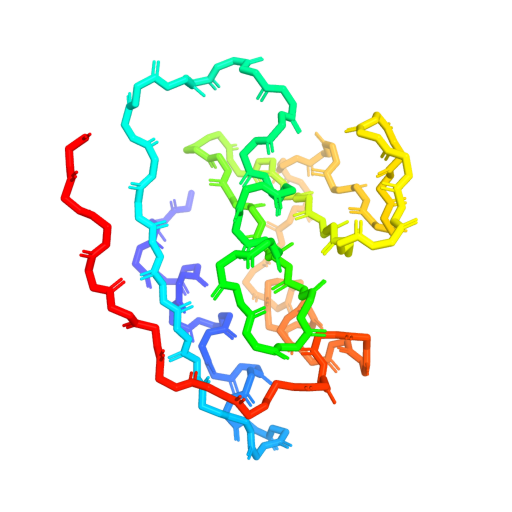3 92 ARG A N 1
ATOM 690 C CA . ARG A 1 92 ? -3.378 0.258 10.729 1.00 49.03 92 ARG A CA 1
ATOM 691 C C . ARG A 1 92 ? -3.961 1.109 9.615 1.00 49.03 92 ARG A C 1
ATOM 693 O O . ARG A 1 92 ? -4.536 2.105 9.986 1.00 49.03 92 ARG A O 1
ATOM 700 N N . ALA A 1 93 ? -4.005 0.701 8.339 1.00 48.94 93 ALA A N 1
ATOM 701 C CA . ALA A 1 93 ? -4.676 1.460 7.260 1.00 48.94 93 ALA A CA 1
ATOM 702 C C . ALA A 1 93 ? -6.189 1.713 7.503 1.00 48.94 93 ALA A C 1
ATOM 704 O O . ALA A 1 93 ? -6.786 2.632 6.935 1.00 48.94 93 ALA A O 1
ATOM 705 N N . MET A 1 94 ? -6.783 0.941 8.417 1.00 48.88 94 MET A N 1
ATOM 706 C CA . MET A 1 94 ? -8.214 0.732 8.666 1.00 48.88 94 MET A CA 1
ATOM 707 C C . MET A 1 94 ? -8.873 1.679 9.673 1.00 48.88 94 MET A C 1
ATOM 709 O O . MET A 1 94 ? -9.649 1.266 10.536 1.00 48.88 94 MET A O 1
ATOM 713 N N . ARG A 1 95 ? -8.619 2.984 9.586 1.00 43.62 95 ARG A N 1
ATOM 714 C CA . ARG A 1 95 ? -9.445 3.965 10.325 1.00 43.62 95 ARG A CA 1
ATOM 715 C C . ARG A 1 95 ? -10.191 4.946 9.426 1.00 43.62 95 ARG A C 1
ATOM 717 O O . ARG A 1 95 ? -10.580 6.016 9.878 1.00 43.62 95 ARG A O 1
ATOM 724 N N . ALA A 1 96 ? -10.391 4.615 8.146 1.00 41.69 96 ALA A N 1
ATOM 725 C CA . ALA A 1 96 ? -10.835 5.598 7.155 1.00 41.69 96 ALA A CA 1
ATOM 726 C C . ALA A 1 96 ? -12.338 5.536 6.910 1.00 41.69 96 ALA A C 1
ATOM 728 O O . ALA A 1 96 ? -12.832 4.636 6.241 1.00 41.69 96 ALA A O 1
ATOM 729 N N . LYS A 1 97 ? -13.054 6.571 7.349 1.00 36.78 97 LYS A N 1
ATOM 730 C CA . LYS A 1 97 ? -14.236 7.048 6.628 1.00 36.78 97 LYS A CA 1
ATOM 731 C C . LYS A 1 97 ? -13.849 8.337 5.920 1.00 36.78 97 LYS A C 1
ATOM 733 O O . LYS A 1 97 ? -13.758 9.369 6.573 1.00 36.78 97 LYS A O 1
ATOM 738 N N . SER A 1 98 ? -13.644 8.301 4.605 1.00 36.31 98 SER A N 1
ATOM 739 C CA . SER A 1 98 ? -13.751 9.518 3.786 1.00 36.31 98 SER A CA 1
ATOM 740 C C . SER A 1 98 ? -13.658 9.254 2.290 1.00 36.31 98 SER A C 1
ATOM 742 O O . SER A 1 98 ? -12.716 8.626 1.815 1.00 36.31 98 SER A O 1
ATOM 744 N N . HIS A 1 99 ? -14.572 9.888 1.560 1.00 41.12 99 HIS A N 1
ATOM 745 C CA . HIS A 1 99 ? -14.396 10.279 0.167 1.00 41.12 99 HIS A CA 1
ATOM 746 C C . HIS A 1 99 ? -13.105 11.091 -0.012 1.00 41.12 99 HIS A C 1
ATOM 748 O O . HIS A 1 99 ? -12.977 12.171 0.565 1.00 41.12 99 HIS A O 1
ATOM 754 N N . LEU A 1 100 ? -12.185 10.626 -0.857 1.00 43.75 100 LEU A N 1
ATOM 755 C CA . LEU A 1 100 ? -11.030 11.416 -1.278 1.00 43.75 100 LEU A CA 1
ATOM 756 C C . LEU A 1 100 ? -11.295 12.049 -2.645 1.00 43.75 100 LEU A C 1
ATOM 758 O O . LEU A 1 100 ? -11.545 11.380 -3.647 1.00 43.75 100 LEU A O 1
ATOM 762 N N . ARG A 1 101 ? -11.273 13.383 -2.650 1.00 42.69 101 ARG A N 1
ATOM 763 C CA . ARG A 1 101 ? -11.358 14.227 -3.842 1.00 42.69 101 ARG A CA 1
ATOM 764 C C . ARG A 1 101 ? -10.072 14.093 -4.657 1.00 42.69 101 ARG A C 1
ATOM 766 O O . ARG A 1 101 ? -8.988 13.985 -4.093 1.00 42.69 101 ARG A O 1
ATOM 773 N N . ARG A 1 102 ? -10.192 14.192 -5.986 1.00 34.94 102 ARG A N 1
ATOM 774 C CA . ARG A 1 102 ? -9.047 14.385 -6.890 1.00 34.94 102 ARG A CA 1
ATOM 775 C C . ARG A 1 102 ? -8.244 15.602 -6.422 1.00 34.94 102 ARG A C 1
ATOM 777 O O . ARG A 1 102 ? -8.702 16.729 -6.604 1.00 34.94 102 ARG A O 1
ATOM 784 N N . CYS A 1 103 ? -7.055 15.395 -5.866 1.00 38.09 103 CYS A N 1
ATOM 785 C CA . CYS A 1 103 ? -6.077 16.470 -5.772 1.00 38.09 103 CYS A CA 1
ATOM 786 C C . CYS A 1 103 ? -5.610 16.787 -7.193 1.00 38.09 103 CYS A C 1
ATOM 788 O O . CYS A 1 103 ? -5.061 15.940 -7.896 1.00 38.09 103 CYS A O 1
ATOM 790 N N . ARG A 1 104 ? -5.957 17.992 -7.637 1.00 30.53 104 ARG A N 1
ATOM 791 C CA . ARG A 1 104 ? -5.535 18.575 -8.903 1.00 30.53 104 ARG A CA 1
ATOM 792 C C . ARG A 1 104 ? -4.183 19.261 -8.680 1.00 30.53 104 ARG A C 1
ATOM 794 O O . ARG A 1 104 ? -4.149 20.187 -7.881 1.00 30.53 104 ARG A O 1
ATOM 801 N N . TRP A 1 105 ? -3.198 18.808 -9.462 1.00 38.12 105 TRP A N 1
ATOM 802 C CA . TRP A 1 105 ? -1.949 19.463 -9.892 1.00 38.12 105 TRP A CA 1
ATOM 803 C C . TRP A 1 105 ? -0.917 19.815 -8.816 1.00 38.12 105 TRP A C 1
ATOM 805 O O . TRP A 1 105 ? -1.140 20.770 -8.047 1.00 38.12 105 TRP A O 1
#

Secondary structure (DSSP, 8-state):
--HHHHHHHHHHHHHTTT---------S-SS-S-HHHHHHHHSTTSEEEEE-TTS-EEEEETTS-TT--SEEE--GGG--HHHHHHHHH-TTS-----PPP----

Sequence (105 aa):
MPHGAILKELIAGVEEEGFTPGWCAFCARPTSPLWPRDAANLSGSGIGIGIQSKGTTVIHQRDLLPLSNLELFSQAPLLTLETYRQIGKTPRAMRAKSHLRRCRW